Protein AF-A0A7L5YYE0-F1 (afdb_monomer_lite)

Foldseek 3Di:
DDPVVLVVLLVLLVVLLVLLVPQPPRDVVLSVLSVVLSVCSVVDPDPVSSNVSSVSSQVSSVVSVRHPDDPDDDPVVVVVVVPDPDDDDDPDDDDDDDDDDDDD

Radius of gyration: 23.21 Å; chains: 1; bounding box: 77×34×52 Å

Sequence (104 aa):
MTVRERARAIRRAQRVLRILATHPDANPCQLGAARDRLNDCYRLADPAAVWEAVAAIESTAAMVGGMPQSDEAVPPAVVRWISPRGSSSPVKPRRSRRVPKQET

Structure (mmCIF, N/CA/C/O backbone):
data_AF-A0A7L5YYE0-F1
#
_entry.id   AF-A0A7L5YYE0-F1
#
loop_
_atom_site.group_PDB
_atom_site.id
_atom_site.type_symbol
_atom_site.label_atom_id
_atom_site.label_alt_id
_atom_site.label_comp_id
_atom_site.label_asym_id
_atom_site.label_entity_id
_atom_site.label_seq_id
_atom_site.pdbx_PDB_ins_code
_atom_site.Cartn_x
_atom_site.Cartn_y
_atom_site.Cartn_z
_atom_site.occupancy
_atom_site.B_iso_or_equiv
_atom_site.auth_seq_id
_atom_site.auth_comp_id
_atom_site.auth_asym_id
_atom_site.auth_atom_id
_atom_site.pdbx_PDB_model_num
ATOM 1 N N . MET A 1 1 ? -5.732 6.135 15.684 1.00 74.38 1 MET A N 1
ATOM 2 C CA . MET A 1 1 ? -5.753 6.565 14.269 1.00 74.38 1 MET A CA 1
ATOM 3 C C . MET A 1 1 ? -7.167 6.930 13.881 1.00 74.38 1 MET A C 1
ATOM 5 O O . MET A 1 1 ? -8.073 6.135 14.103 1.00 74.38 1 MET A O 1
ATOM 9 N N . THR A 1 2 ? -7.373 8.105 13.302 1.00 86.31 2 THR A N 1
ATOM 10 C CA . THR A 1 2 ? -8.679 8.477 12.753 1.00 86.31 2 THR A CA 1
ATOM 11 C C . THR A 1 2 ? -8.935 7.762 11.423 1.00 86.31 2 THR A C 1
ATOM 13 O O . THR A 1 2 ? -8.009 7.414 10.688 1.00 86.31 2 THR A O 1
ATOM 16 N N . VAL A 1 3 ? -10.208 7.601 11.048 1.00 84.50 3 VAL A N 1
ATOM 17 C CA . VAL A 1 3 ? -10.592 7.064 9.726 1.00 84.50 3 VAL A CA 1
ATOM 18 C C . VAL A 1 3 ? -9.950 7.873 8.586 1.00 84.50 3 VAL A C 1
ATOM 20 O O . VAL A 1 3 ? -9.558 7.319 7.559 1.00 84.50 3 VAL A O 1
ATOM 23 N N . ARG A 1 4 ? -9.779 9.189 8.782 1.00 85.88 4 ARG A N 1
ATOM 24 C CA . ARG A 1 4 ? -9.148 10.091 7.808 1.00 85.88 4 ARG A CA 1
ATOM 25 C C . ARG A 1 4 ? -7.648 9.835 7.654 1.00 85.88 4 ARG A C 1
ATOM 27 O O . ARG A 1 4 ? -7.162 9.835 6.526 1.00 85.88 4 ARG A O 1
ATOM 34 N N . GLU A 1 5 ? -6.928 9.608 8.749 1.00 85.50 5 GLU A N 1
ATOM 35 C CA . GLU A 1 5 ? -5.498 9.259 8.724 1.00 85.50 5 GLU A CA 1
ATOM 36 C C . GLU A 1 5 ? -5.269 7.916 8.043 1.00 85.50 5 GLU A C 1
ATOM 38 O O . GLU A 1 5 ? -4.441 7.821 7.140 1.00 85.50 5 GLU A O 1
ATOM 43 N N . ARG A 1 6 ? -6.087 6.914 8.379 1.00 86.19 6 ARG A N 1
ATOM 44 C CA . ARG A 1 6 ? -6.040 5.603 7.730 1.00 86.19 6 ARG A CA 1
ATOM 45 C C . ARG A 1 6 ? -6.231 5.709 6.222 1.00 86.19 6 ARG A C 1
ATOM 47 O O . ARG A 1 6 ? -5.470 5.140 5.447 1.00 86.19 6 ARG A O 1
ATOM 54 N N . ALA A 1 7 ? -7.222 6.490 5.795 1.00 86.62 7 ALA A N 1
ATOM 55 C CA . ALA A 1 7 ? -7.472 6.731 4.380 1.00 86.62 7 ALA A CA 1
ATOM 56 C C . ALA A 1 7 ? -6.306 7.464 3.690 1.00 86.62 7 ALA A C 1
ATOM 58 O O . ALA A 1 7 ? -6.044 7.220 2.514 1.00 86.62 7 ALA A O 1
ATOM 59 N N . ARG A 1 8 ? -5.593 8.360 4.388 1.00 88.94 8 ARG A N 1
ATOM 60 C CA . ARG A 1 8 ? -4.376 9.002 3.858 1.00 88.94 8 ARG A CA 1
ATOM 61 C C . ARG A 1 8 ? -3.240 7.990 3.690 1.00 88.94 8 ARG A C 1
ATOM 63 O O . ARG A 1 8 ? -2.686 7.930 2.597 1.00 88.94 8 ARG A O 1
ATOM 70 N N . ALA A 1 9 ? -2.972 7.164 4.701 1.00 88.31 9 ALA A N 1
ATOM 71 C CA . ALA A 1 9 ? -1.943 6.122 4.653 1.00 88.31 9 ALA A CA 1
ATOM 72 C C . ALA A 1 9 ? -2.183 5.131 3.498 1.00 88.31 9 ALA A C 1
ATOM 74 O O . ALA A 1 9 ? -1.306 4.900 2.670 1.00 88.31 9 ALA A O 1
ATOM 75 N N . ILE A 1 10 ? -3.418 4.639 3.358 1.00 89.56 10 ILE A N 1
ATOM 76 C CA . ILE A 1 10 ? -3.803 3.724 2.273 1.00 89.56 10 ILE A CA 1
ATOM 77 C C . ILE A 1 10 ? -3.635 4.381 0.896 1.00 89.56 10 ILE A C 1
ATOM 79 O O . ILE A 1 10 ? -3.091 3.769 -0.022 1.00 89.56 10 ILE A O 1
ATOM 83 N N . ARG A 1 11 ? -4.069 5.638 0.727 1.00 90.38 11 ARG A N 1
ATOM 84 C CA . ARG A 1 11 ? -3.895 6.359 -0.549 1.00 90.38 11 ARG A CA 1
ATOM 85 C C . ARG A 1 11 ? -2.425 6.545 -0.911 1.00 90.38 11 ARG A C 1
ATOM 87 O O . ARG A 1 11 ? -2.084 6.467 -2.091 1.00 90.38 11 ARG A O 1
ATOM 94 N N . ARG A 1 12 ? -1.574 6.781 0.088 1.00 89.88 12 ARG A N 1
ATOM 95 C CA . ARG A 1 12 ? -0.127 6.893 -0.087 1.00 89.88 12 ARG A CA 1
ATOM 96 C C . ARG A 1 12 ? 0.464 5.567 -0.571 1.00 89.88 12 ARG A C 1
ATOM 98 O O . ARG A 1 12 ? 1.058 5.542 -1.647 1.00 89.88 12 ARG A O 1
ATOM 105 N N . ALA A 1 13 ? 0.156 4.456 0.098 1.00 90.31 13 ALA A N 1
ATOM 106 C CA . ALA A 1 13 ? 0.564 3.118 -0.340 1.00 90.31 13 ALA A CA 1
ATOM 107 C C . ALA A 1 13 ? 0.089 2.771 -1.766 1.00 90.31 13 ALA A C 1
ATOM 109 O O . ALA A 1 13 ? 0.863 2.279 -2.583 1.00 90.31 13 ALA A O 1
ATOM 110 N N . GLN A 1 14 ? -1.159 3.097 -2.119 1.00 90.75 14 GLN A N 1
ATOM 111 C CA . GLN A 1 14 ? -1.687 2.884 -3.475 1.00 90.75 14 GLN A CA 1
ATOM 112 C C . GLN A 1 14 ? -0.961 3.692 -4.559 1.00 90.75 14 GLN A C 1
ATOM 114 O O . GLN A 1 14 ? -0.937 3.286 -5.723 1.00 90.75 14 GLN A O 1
ATOM 119 N N . ARG A 1 15 ? -0.439 4.876 -4.221 1.00 88.50 15 ARG A N 1
ATOM 120 C CA . ARG A 1 15 ? 0.332 5.707 -5.154 1.00 88.50 15 ARG A CA 1
ATOM 121 C C . ARG A 1 15 ? 1.692 5.070 -5.413 1.00 88.50 15 ARG A C 1
ATOM 123 O O . ARG A 1 15 ? 2.049 4.883 -6.570 1.00 88.50 15 ARG A O 1
ATOM 130 N N . V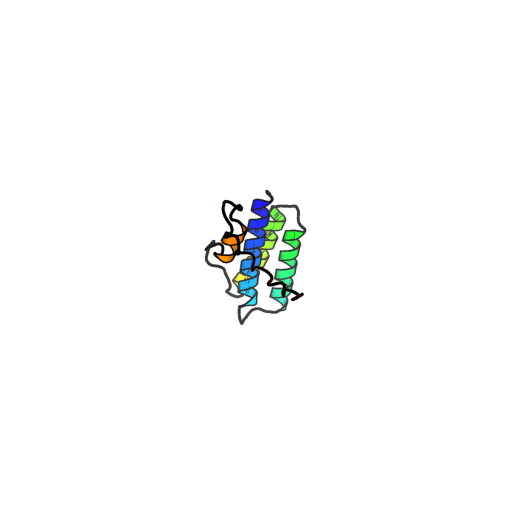AL A 1 16 ? 2.384 4.680 -4.347 1.00 88.44 16 VAL A N 1
ATOM 131 C CA . VAL A 1 16 ? 3.682 3.997 -4.415 1.00 88.44 16 VAL A CA 1
ATOM 132 C C . VAL A 1 16 ? 3.569 2.706 -5.226 1.00 88.44 16 VAL A C 1
ATOM 134 O O . VAL A 1 16 ? 4.341 2.481 -6.151 1.00 88.44 16 VAL A O 1
ATOM 137 N N . LEU A 1 17 ? 2.533 1.905 -4.967 1.00 88.25 17 LEU A N 1
ATOM 138 C CA . LEU A 1 17 ? 2.296 0.655 -5.685 1.00 88.25 17 LEU A CA 1
ATOM 139 C C . LEU A 1 17 ? 2.037 0.878 -7.181 1.00 88.25 17 LEU A C 1
ATOM 141 O O . LEU A 1 17 ? 2.496 0.090 -7.998 1.00 88.25 17 LEU A O 1
ATOM 145 N N . ARG A 1 18 ? 1.352 1.963 -7.567 1.00 87.38 18 ARG A N 1
ATOM 146 C CA . ARG A 1 18 ? 1.185 2.325 -8.987 1.00 87.38 18 ARG A CA 1
ATOM 147 C C . ARG A 1 18 ? 2.503 2.693 -9.662 1.00 87.38 18 ARG A C 1
ATOM 149 O O . ARG A 1 18 ? 2.700 2.315 -10.812 1.00 87.38 18 ARG A O 1
ATOM 156 N N . ILE A 1 19 ? 3.383 3.409 -8.966 1.00 85.31 19 ILE A N 1
ATOM 157 C CA . ILE A 1 19 ? 4.708 3.763 -9.494 1.00 85.31 19 ILE A CA 1
ATOM 158 C C . ILE A 1 19 ? 5.532 2.491 -9.675 1.00 85.31 19 ILE A C 1
ATOM 160 O O . ILE A 1 19 ? 6.041 2.255 -10.765 1.00 85.31 19 ILE A O 1
ATOM 164 N N . LEU A 1 20 ? 5.551 1.625 -8.658 1.00 84.44 20 LEU A N 1
ATOM 165 C CA . LEU A 1 20 ? 6.196 0.317 -8.732 1.00 84.44 20 LEU A CA 1
ATOM 166 C C . LEU A 1 20 ? 5.632 -0.524 -9.889 1.00 84.44 20 LEU A C 1
ATOM 168 O O . LEU A 1 20 ? 6.393 -1.097 -10.649 1.00 84.44 20 LEU A O 1
ATOM 172 N N . ALA A 1 21 ? 4.311 -0.542 -10.088 1.00 85.06 21 ALA A N 1
ATOM 173 C CA . ALA A 1 21 ? 3.665 -1.265 -11.189 1.00 85.06 21 ALA A CA 1
ATOM 174 C C . ALA A 1 21 ? 4.028 -0.758 -12.591 1.00 85.06 21 ALA A C 1
ATOM 176 O O . ALA A 1 21 ? 3.878 -1.499 -13.557 1.00 85.06 21 ALA A O 1
ATOM 177 N N . THR A 1 22 ? 4.453 0.500 -12.702 1.00 85.69 22 THR A N 1
ATOM 178 C CA . THR A 1 22 ? 4.797 1.133 -13.983 1.00 85.69 22 THR A CA 1
ATOM 179 C C . THR A 1 22 ? 6.304 1.077 -14.252 1.00 85.69 22 THR A C 1
ATOM 181 O O . THR A 1 22 ? 6.736 1.363 -15.366 1.00 85.69 22 THR A O 1
ATOM 184 N N . HIS A 1 23 ? 7.115 0.722 -13.252 1.00 82.69 23 HIS A N 1
ATOM 185 C CA . HIS A 1 23 ? 8.565 0.720 -13.387 1.00 82.69 23 HIS A CA 1
ATOM 186 C C . HIS A 1 23 ? 9.036 -0.499 -14.202 1.00 82.69 23 HIS A C 1
ATOM 188 O O . HIS A 1 23 ? 8.634 -1.619 -13.881 1.00 82.69 23 HIS A O 1
ATOM 194 N N . PRO A 1 24 ? 9.895 -0.321 -15.225 1.00 77.94 24 PRO A N 1
ATOM 195 C CA . PRO A 1 24 ? 10.353 -1.421 -16.081 1.00 77.94 24 PRO A CA 1
ATOM 196 C C . PRO A 1 24 ? 11.144 -2.488 -15.311 1.00 77.94 24 PRO A C 1
ATOM 198 O O . PRO A 1 24 ? 11.052 -3.668 -15.632 1.00 77.94 24 PRO A O 1
ATOM 201 N N . ASP A 1 25 ? 11.856 -2.080 -14.259 1.00 79.75 25 ASP A N 1
ATOM 202 C CA . ASP A 1 25 ? 12.668 -2.978 -13.425 1.00 79.75 25 ASP A CA 1
ATOM 203 C C . ASP A 1 25 ? 11.898 -3.607 -12.250 1.00 79.75 25 ASP A C 1
ATOM 205 O O . ASP A 1 25 ? 12.485 -4.283 -11.402 1.00 79.75 25 ASP A O 1
ATOM 209 N N . ALA A 1 26 ? 10.585 -3.376 -12.148 1.00 78.81 26 ALA A N 1
ATOM 210 C CA . ALA A 1 26 ? 9.802 -3.936 -11.056 1.00 78.81 26 ALA A CA 1
ATOM 211 C C . ALA A 1 26 ? 9.594 -5.442 -11.231 1.00 78.81 26 ALA A C 1
ATOM 213 O O . ALA A 1 26 ? 9.040 -5.917 -12.223 1.00 78.81 26 ALA A O 1
ATOM 214 N N . ASN A 1 27 ? 9.977 -6.207 -10.210 1.00 83.94 27 ASN A N 1
ATOM 215 C CA . ASN A 1 27 ? 9.779 -7.648 -10.215 1.00 83.94 27 ASN A CA 1
ATOM 216 C C . ASN A 1 27 ? 8.318 -7.992 -9.836 1.00 83.94 27 ASN A C 1
ATOM 218 O O . ASN A 1 27 ? 7.810 -7.472 -8.834 1.00 83.94 27 ASN A O 1
ATOM 222 N N . PRO A 1 28 ? 7.633 -8.907 -10.553 1.00 84.06 28 PRO A N 1
ATOM 223 C CA . PRO A 1 28 ? 6.296 -9.379 -10.180 1.00 84.06 28 PRO A CA 1
ATOM 224 C C . PRO A 1 28 ? 6.191 -9.882 -8.730 1.00 84.06 28 PRO A C 1
ATOM 226 O O . PRO A 1 28 ? 5.159 -9.665 -8.092 1.00 84.06 28 PRO A O 1
ATOM 229 N N . CYS A 1 29 ? 7.249 -10.477 -8.166 1.00 86.06 29 CYS A N 1
ATOM 230 C CA . CYS A 1 29 ? 7.273 -10.902 -6.761 1.00 86.06 29 CYS A CA 1
ATOM 231 C C . CYS A 1 29 ? 7.198 -9.715 -5.785 1.00 86.06 29 CYS A C 1
ATOM 233 O O . CYS A 1 29 ? 6.476 -9.773 -4.790 1.00 86.06 29 CYS A O 1
ATOM 235 N N . GLN A 1 30 ? 7.899 -8.617 -6.084 1.00 85.38 30 GLN A N 1
ATOM 236 C CA . GLN A 1 30 ? 7.856 -7.388 -5.281 1.00 85.38 30 GLN A CA 1
ATOM 237 C C . GLN A 1 30 ? 6.475 -6.731 -5.358 1.00 85.38 30 GLN A C 1
ATOM 239 O O . GLN A 1 30 ? 5.956 -6.234 -4.360 1.00 85.38 30 GLN A O 1
ATOM 244 N N . LEU A 1 31 ? 5.847 -6.785 -6.533 1.00 87.81 31 LEU A N 1
ATOM 245 C CA . LEU A 1 31 ? 4.482 -6.315 -6.756 1.00 87.81 31 LEU A CA 1
ATOM 246 C C . LEU A 1 31 ? 3.446 -7.120 -5.970 1.00 87.81 31 LEU A C 1
ATOM 248 O O . LEU A 1 31 ? 2.531 -6.530 -5.395 1.00 87.81 31 LEU A O 1
ATOM 252 N N . GLY A 1 32 ? 3.593 -8.446 -5.932 1.00 88.81 32 GLY A N 1
ATOM 253 C CA . GLY A 1 32 ? 2.775 -9.331 -5.102 1.00 88.81 32 GLY A CA 1
ATOM 254 C C . GLY A 1 32 ? 2.896 -8.973 -3.623 1.00 88.81 32 GLY A C 1
ATOM 255 O O . GLY A 1 32 ? 1.901 -8.620 -2.995 1.00 88.81 32 GLY A O 1
ATOM 256 N N . ALA A 1 33 ? 4.127 -8.921 -3.108 1.00 88.88 33 ALA A N 1
ATOM 257 C CA . ALA A 1 33 ? 4.389 -8.565 -1.716 1.00 88.88 33 ALA A CA 1
ATOM 258 C C . ALA A 1 33 ? 3.843 -7.171 -1.347 1.00 88.88 33 ALA A C 1
ATOM 260 O O . ALA A 1 33 ? 3.230 -6.998 -0.295 1.00 88.88 33 ALA A O 1
ATOM 261 N N . ALA A 1 34 ? 3.999 -6.173 -2.223 1.00 89.50 34 ALA A N 1
ATOM 262 C CA . ALA A 1 34 ? 3.461 -4.831 -2.001 1.00 89.50 34 ALA A CA 1
ATOM 263 C C . ALA A 1 34 ? 1.920 -4.804 -1.966 1.00 89.50 34 ALA A C 1
ATOM 265 O O . ALA A 1 34 ? 1.331 -4.044 -1.194 1.00 89.50 34 ALA A O 1
ATOM 266 N N . ARG A 1 35 ? 1.250 -5.634 -2.780 1.00 91.31 35 ARG A N 1
ATOM 267 C CA . ARG A 1 35 ? -0.217 -5.785 -2.758 1.00 91.31 35 ARG A CA 1
ATOM 268 C C . ARG A 1 35 ? -0.698 -6.441 -1.470 1.00 91.31 35 ARG A C 1
ATOM 270 O O . ARG A 1 35 ? -1.685 -5.972 -0.905 1.00 91.31 35 ARG A O 1
ATOM 277 N N . ASP A 1 36 ? 0.010 -7.456 -0.989 1.00 91.94 36 ASP A N 1
ATOM 278 C CA . ASP A 1 36 ? -0.316 -8.118 0.274 1.00 91.94 36 ASP A CA 1
ATOM 279 C C . ASP A 1 36 ? -0.197 -7.138 1.447 1.00 91.94 36 ASP A C 1
ATOM 281 O O . ASP A 1 36 ? -1.136 -6.988 2.228 1.00 91.94 36 ASP A O 1
ATOM 285 N N . ARG A 1 37 ? 0.881 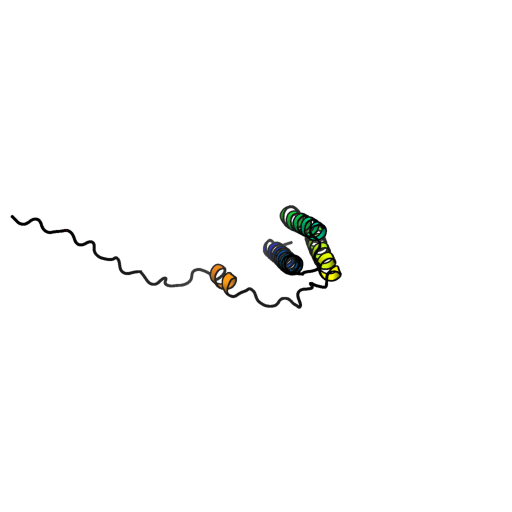-6.344 1.491 1.00 90.81 37 ARG A N 1
ATOM 286 C CA . ARG A 1 37 ? 1.051 -5.287 2.505 1.00 90.81 37 ARG A CA 1
ATOM 287 C C . ARG A 1 37 ? -0.014 -4.196 2.424 1.00 90.81 37 ARG A C 1
ATOM 289 O O . ARG A 1 37 ? -0.458 -3.690 3.453 1.00 90.81 37 ARG A O 1
ATOM 296 N N . LEU A 1 38 ? -0.473 -3.844 1.221 1.00 90.62 38 LEU A N 1
ATOM 297 C CA . LEU A 1 38 ? -1.593 -2.915 1.066 1.00 90.62 38 LEU A CA 1
ATOM 298 C C . LEU A 1 38 ? -2.890 -3.511 1.637 1.00 90.62 38 LEU A C 1
ATOM 300 O O . LEU A 1 38 ? -3.679 -2.787 2.245 1.00 90.62 38 LEU A O 1
ATOM 304 N N . ASN A 1 39 ? -3.114 -4.814 1.459 1.00 91.50 39 ASN A N 1
ATOM 305 C CA . ASN A 1 39 ? -4.252 -5.513 2.049 1.00 91.50 39 ASN A CA 1
ATOM 306 C C . ASN A 1 39 ? -4.171 -5.516 3.585 1.00 91.50 39 ASN A C 1
ATOM 308 O O . ASN A 1 39 ? -5.175 -5.268 4.257 1.00 91.50 39 ASN A O 1
ATOM 312 N N . ASP A 1 40 ? -2.974 -5.678 4.150 1.00 89.25 40 ASP A N 1
ATOM 313 C CA . ASP A 1 40 ? -2.758 -5.566 5.594 1.00 89.25 40 ASP A CA 1
ATOM 314 C C . ASP A 1 40 ? -3.177 -4.186 6.124 1.00 89.25 40 ASP A C 1
ATOM 316 O O . ASP A 1 40 ? -3.879 -4.112 7.133 1.00 89.25 40 ASP A O 1
ATOM 320 N N . CYS A 1 41 ? -2.904 -3.086 5.407 1.00 87.81 41 CYS A N 1
ATOM 321 C CA . CYS A 1 41 ? -3.395 -1.751 5.791 1.00 87.81 41 CYS A CA 1
ATOM 322 C C . CYS A 1 41 ? -4.936 -1.681 5.927 1.00 87.81 41 CYS A C 1
ATOM 324 O O . CYS A 1 41 ? -5.461 -0.914 6.747 1.00 87.81 41 CYS A O 1
ATOM 326 N N . TYR A 1 42 ? -5.681 -2.475 5.145 1.00 87.19 42 TYR A N 1
ATOM 327 C CA . TYR A 1 42 ? -7.146 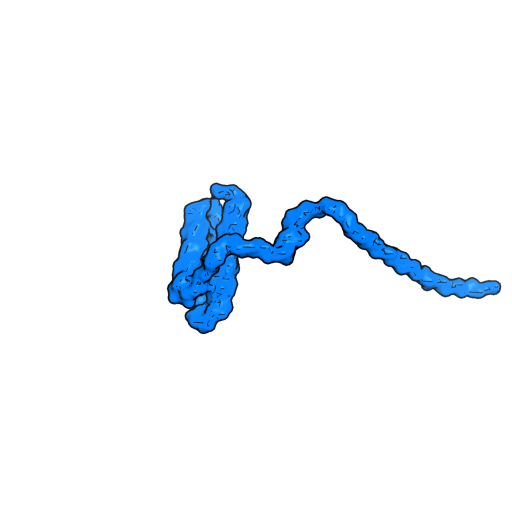-2.578 5.223 1.00 87.19 42 TYR A CA 1
ATOM 328 C C . TYR A 1 42 ? -7.647 -3.507 6.333 1.00 87.19 42 TYR A C 1
ATOM 330 O O . TYR A 1 42 ? -8.780 -3.341 6.796 1.00 87.19 42 TYR A O 1
ATOM 338 N N . ARG A 1 43 ? -6.823 -4.436 6.818 1.00 88.81 43 ARG A N 1
ATOM 339 C CA . ARG A 1 43 ? -7.200 -5.382 7.880 1.00 88.81 43 ARG A CA 1
ATOM 340 C C . ARG A 1 43 ? -6.771 -4.916 9.268 1.00 88.81 43 ARG A C 1
ATOM 342 O O . ARG A 1 43 ? -7.505 -5.119 10.229 1.00 88.81 43 ARG A O 1
ATOM 349 N N . LEU A 1 44 ? -5.620 -4.259 9.366 1.00 86.12 44 LEU A N 1
ATOM 350 C CA . LEU A 1 44 ? -5.037 -3.815 10.627 1.00 86.12 44 LEU A CA 1
ATOM 351 C C . LEU A 1 44 ? -5.828 -2.650 11.235 1.00 86.12 44 LEU A C 1
ATOM 353 O O . LEU A 1 44 ? -6.146 -1.664 10.564 1.00 86.12 44 LEU A O 1
ATOM 357 N N . ALA A 1 45 ? -6.134 -2.770 12.527 1.00 79.81 45 ALA A N 1
ATOM 358 C CA . ALA A 1 45 ? -6.745 -1.706 13.322 1.00 79.81 45 ALA A CA 1
ATOM 359 C C . ALA A 1 45 ? -5.697 -0.796 13.988 1.00 79.81 45 ALA A C 1
ATOM 361 O O . ALA A 1 45 ? -6.008 0.345 14.335 1.00 79.81 45 ALA A O 1
ATOM 362 N N . ASP A 1 46 ? -4.466 -1.290 14.143 1.00 88.75 46 ASP A N 1
ATOM 363 C CA . ASP A 1 46 ? -3.384 -0.574 14.808 1.00 88.75 46 ASP A CA 1
ATOM 364 C C . ASP A 1 46 ? -2.738 0.487 13.887 1.00 88.75 46 ASP A C 1
ATOM 366 O O . ASP A 1 46 ? -2.245 0.137 12.810 1.00 88.75 46 ASP A O 1
ATOM 370 N N . PRO A 1 47 ? -2.719 1.780 14.280 1.00 87.81 47 PRO A N 1
ATOM 371 C CA . PRO A 1 47 ? -2.012 2.838 13.561 1.00 87.81 47 PRO A CA 1
ATOM 372 C C . PRO A 1 47 ? -0.566 2.510 13.211 1.00 87.81 47 PRO A C 1
ATOM 374 O O . PRO A 1 47 ? -0.147 2.795 12.090 1.00 87.81 47 PRO A O 1
ATOM 377 N N . ALA A 1 48 ? 0.196 1.986 14.175 1.00 88.38 48 ALA A N 1
ATOM 378 C CA . ALA A 1 48 ? 1.629 1.789 14.004 1.00 88.38 48 ALA A CA 1
ATOM 379 C C . ALA A 1 48 ? 1.871 0.712 12.946 1.00 88.38 48 ALA A C 1
ATOM 381 O O . ALA A 1 48 ? 2.552 0.967 11.956 1.00 88.38 48 ALA A O 1
ATOM 382 N N . ALA A 1 49 ? 1.186 -0.426 13.071 1.00 88.75 49 ALA A N 1
ATOM 383 C CA . ALA A 1 49 ? 1.241 -1.496 12.082 1.00 88.75 49 ALA A CA 1
ATOM 384 C C . ALA A 1 49 ? 0.817 -1.048 10.666 1.00 88.75 49 ALA A C 1
ATOM 386 O O . ALA A 1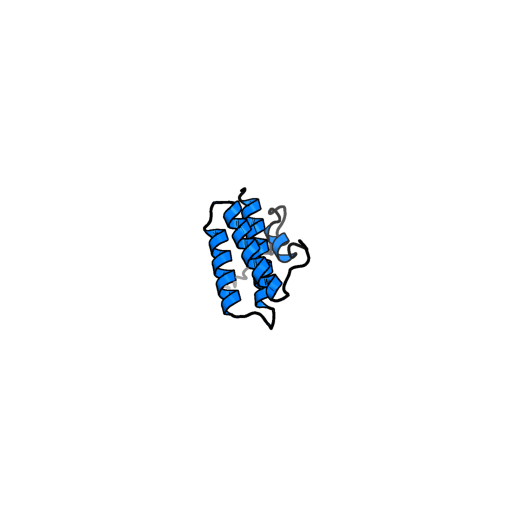 49 ? 1.389 -1.501 9.675 1.00 88.75 49 ALA A O 1
ATOM 387 N N . VAL A 1 50 ? -0.158 -0.137 10.542 1.00 89.31 50 VAL A N 1
ATOM 388 C CA . VAL A 1 50 ? -0.547 0.421 9.235 1.00 89.31 50 VAL A CA 1
ATOM 389 C C . VAL A 1 50 ? 0.589 1.243 8.630 1.00 89.31 50 VAL A C 1
ATOM 391 O O . VAL A 1 50 ? 0.895 1.053 7.456 1.00 89.31 50 VAL A O 1
ATOM 394 N N . TRP A 1 51 ? 1.223 2.130 9.400 1.00 88.31 51 TRP A N 1
ATOM 395 C CA . TRP A 1 51 ? 2.340 2.939 8.904 1.00 88.31 51 TRP A CA 1
ATOM 396 C C . TRP A 1 51 ? 3.580 2.105 8.578 1.00 88.31 51 TRP A C 1
ATOM 398 O O . TRP A 1 51 ? 4.205 2.359 7.553 1.00 88.31 51 TRP A O 1
ATOM 408 N N . GLU A 1 52 ? 3.873 1.067 9.361 1.00 92.25 52 GLU A N 1
ATOM 409 C CA . GLU A 1 52 ? 4.926 0.087 9.060 1.00 92.25 52 GLU A CA 1
ATOM 410 C C . GLU A 1 52 ? 4.677 -0.626 7.723 1.00 92.25 52 GLU A C 1
ATOM 412 O O . GLU A 1 52 ? 5.577 -0.768 6.894 1.00 92.25 52 GLU A O 1
ATOM 417 N N . ALA A 1 53 ? 3.431 -1.027 7.455 1.00 90.31 53 ALA A N 1
ATOM 418 C CA . ALA A 1 53 ? 3.071 -1.642 6.181 1.00 90.31 53 ALA A CA 1
ATOM 419 C C . ALA A 1 53 ? 3.237 -0.667 4.999 1.00 90.31 53 ALA A C 1
ATOM 421 O O . ALA A 1 53 ? 3.749 -1.060 3.949 1.00 90.31 53 ALA A O 1
ATOM 422 N N . VAL A 1 54 ? 2.870 0.610 5.171 1.00 90.62 54 VAL A N 1
ATOM 423 C CA . VAL A 1 54 ? 3.118 1.656 4.161 1.00 90.62 54 VAL A CA 1
ATOM 424 C C . VAL A 1 54 ? 4.620 1.862 3.940 1.00 90.62 54 VAL A C 1
ATOM 426 O O . VAL A 1 54 ? 5.063 1.898 2.792 1.00 90.62 54 VAL A O 1
ATOM 429 N N . ALA A 1 55 ? 5.409 1.934 5.014 1.00 90.25 55 ALA A N 1
ATOM 430 C CA . ALA A 1 55 ? 6.859 2.097 4.950 1.00 90.25 55 ALA A CA 1
ATOM 431 C C . ALA A 1 55 ? 7.545 0.922 4.231 1.00 90.25 55 ALA A C 1
ATOM 433 O O . ALA A 1 55 ? 8.466 1.132 3.444 1.00 90.25 55 ALA A O 1
ATOM 434 N N . ALA A 1 56 ? 7.060 -0.308 4.418 1.00 90.12 56 ALA A N 1
ATOM 435 C CA . ALA A 1 56 ? 7.565 -1.479 3.701 1.00 90.12 56 ALA A CA 1
ATOM 436 C C . ALA A 1 56 ? 7.316 -1.396 2.180 1.00 90.12 56 ALA A C 1
ATOM 438 O O . ALA A 1 56 ? 8.194 -1.734 1.380 1.00 90.12 56 ALA A O 1
ATOM 439 N N . ILE A 1 57 ? 6.140 -0.909 1.766 1.00 89.56 57 ILE A N 1
ATOM 440 C CA . ILE A 1 57 ? 5.815 -0.681 0.347 1.00 89.56 57 ILE A CA 1
ATOM 441 C C . ILE A 1 57 ? 6.722 0.415 -0.231 1.00 89.56 57 ILE A C 1
ATOM 443 O O . ILE A 1 57 ? 7.248 0.271 -1.334 1.00 89.56 57 ILE A O 1
ATOM 447 N N . GLU A 1 58 ? 6.947 1.483 0.532 1.00 89.12 58 GLU A N 1
ATOM 448 C CA . GLU A 1 58 ? 7.858 2.575 0.182 1.00 89.12 58 GLU A CA 1
ATOM 449 C C . GLU A 1 58 ? 9.306 2.113 0.038 1.00 89.12 58 GLU A C 1
ATOM 451 O O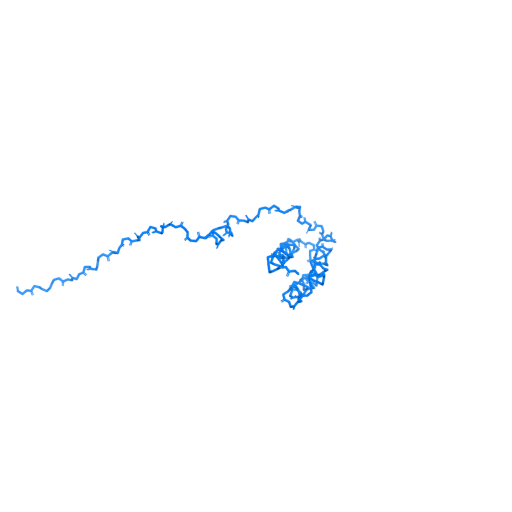 . GLU A 1 58 ? 9.948 2.439 -0.956 1.00 89.12 58 GLU A O 1
ATOM 456 N N . SER A 1 59 ? 9.804 1.294 0.962 1.00 88.62 59 SER A N 1
ATOM 457 C CA . SER A 1 59 ? 11.143 0.705 0.878 1.00 88.62 59 SER A CA 1
ATOM 458 C C . SER A 1 59 ? 11.295 -0.174 -0.366 1.00 88.62 59 SER A C 1
ATOM 460 O O . SER A 1 59 ? 12.289 -0.071 -1.085 1.00 88.62 59 SER A O 1
ATOM 462 N N . THR A 1 60 ? 10.267 -0.966 -0.687 1.00 85.19 60 THR A N 1
ATOM 463 C CA . THR A 1 60 ? 10.249 -1.796 -1.902 1.00 85.19 60 THR A CA 1
ATOM 464 C C . THR A 1 60 ? 10.331 -0.941 -3.164 1.00 85.19 60 THR A C 1
ATOM 466 O O . THR A 1 60 ? 11.086 -1.256 -4.079 1.00 85.19 60 THR A O 1
ATOM 469 N N . ALA A 1 61 ? 9.600 0.171 -3.204 1.00 84.12 61 ALA A N 1
ATOM 470 C CA . ALA A 1 61 ? 9.651 1.092 -4.330 1.00 84.12 61 ALA A CA 1
ATOM 471 C C . ALA A 1 61 ? 10.967 1.877 -4.404 1.00 84.12 61 ALA A C 1
ATOM 473 O O . ALA A 1 61 ? 11.477 2.100 -5.500 1.00 84.12 61 ALA A O 1
ATOM 474 N N . ALA A 1 62 ? 11.559 2.233 -3.262 1.00 83.62 62 ALA A N 1
ATOM 475 C CA . ALA A 1 62 ? 12.864 2.883 -3.197 1.00 83.62 62 ALA A CA 1
ATOM 476 C C . ALA A 1 62 ? 13.987 1.988 -3.745 1.00 83.62 62 ALA A C 1
ATOM 478 O O . ALA A 1 62 ? 14.846 2.487 -4.465 1.00 83.62 62 ALA A 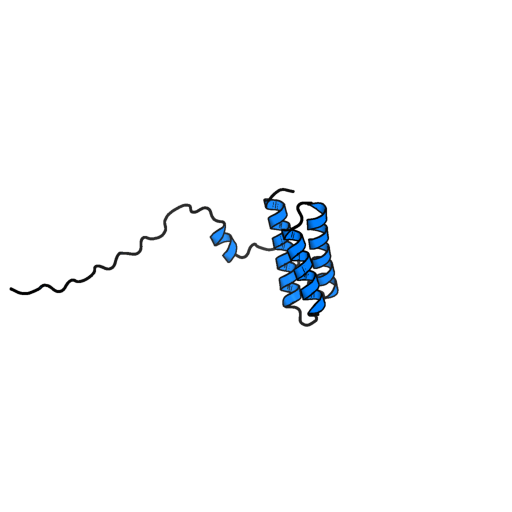O 1
ATOM 479 N N . MET A 1 63 ? 13.946 0.673 -3.487 1.00 80.62 63 MET A N 1
ATOM 480 C CA . MET A 1 63 ? 14.904 -0.286 -4.066 1.00 80.62 63 MET A CA 1
ATOM 481 C C . MET A 1 63 ? 14.863 -0.327 -5.599 1.00 80.62 63 MET A C 1
ATOM 483 O O . MET A 1 63 ? 15.871 -0.626 -6.229 1.00 80.62 63 MET A O 1
ATOM 487 N N . VAL A 1 64 ? 13.709 -0.019 -6.192 1.00 76.50 64 VAL A N 1
ATOM 488 C CA . VAL A 1 64 ? 13.497 -0.006 -7.646 1.00 76.50 64 VAL A CA 1
ATOM 489 C C . VAL A 1 64 ? 13.684 1.407 -8.232 1.00 76.50 64 VAL A C 1
ATOM 491 O O . VAL A 1 64 ? 13.629 1.586 -9.438 1.00 76.50 64 VAL A O 1
ATOM 494 N N . GLY A 1 65 ? 13.929 2.428 -7.400 1.00 67.88 65 GLY A N 1
ATOM 495 C CA . GLY A 1 65 ? 14.054 3.830 -7.830 1.00 67.88 65 GLY A CA 1
ATOM 496 C C . GLY A 1 65 ? 12.717 4.559 -8.037 1.00 67.88 65 GLY A C 1
ATOM 497 O O . GLY A 1 65 ? 12.694 5.724 -8.428 1.00 67.88 65 GLY A O 1
ATOM 498 N N . GLY A 1 66 ? 11.590 3.916 -7.727 1.00 62.22 66 GLY A N 1
ATOM 499 C CA . GLY A 1 66 ? 10.237 4.444 -7.903 1.00 62.22 66 GLY A CA 1
ATOM 500 C C . GLY A 1 66 ? 9.694 5.177 -6.675 1.00 62.22 66 GLY A C 1
ATOM 501 O O . GLY A 1 66 ? 8.651 4.793 -6.152 1.00 62.22 66 GLY A O 1
ATOM 502 N N . MET A 1 67 ? 10.364 6.217 -6.173 1.00 59.44 67 MET A N 1
ATOM 503 C CA . MET A 1 67 ? 9.823 7.010 -5.056 1.00 59.44 67 MET A CA 1
ATOM 504 C C . MET A 1 67 ? 8.921 8.153 -5.557 1.00 59.44 67 MET A C 1
ATOM 506 O O . MET A 1 67 ? 9.365 8.951 -6.384 1.00 59.44 67 MET A O 1
ATOM 510 N N . PRO A 1 68 ? 7.671 8.301 -5.065 1.00 56.50 68 PRO A N 1
ATOM 511 C CA . PRO A 1 68 ? 6.891 9.506 -5.328 1.00 56.50 68 PRO A CA 1
ATOM 512 C C . PRO A 1 68 ? 7.558 10.716 -4.665 1.00 56.50 68 PRO A C 1
ATOM 514 O O . PRO A 1 68 ? 7.579 10.824 -3.439 1.00 56.50 68 PRO A O 1
ATOM 517 N N . GLN A 1 69 ? 8.067 11.652 -5.468 1.00 51.84 69 GLN A N 1
ATOM 518 C CA . GLN A 1 69 ? 8.450 12.975 -4.981 1.00 51.84 69 GLN A CA 1
ATOM 519 C C . GLN A 1 69 ? 7.184 13.718 -4.518 1.00 51.84 69 GLN A C 1
ATOM 521 O O . GLN A 1 69 ? 6.386 14.177 -5.329 1.00 51.84 69 GLN A O 1
ATOM 526 N N . SER A 1 70 ? 7.018 13.806 -3.196 1.00 46.72 70 SER A N 1
ATOM 527 C CA . SER A 1 70 ? 6.075 14.661 -2.461 1.00 46.72 70 SER A CA 1
ATOM 528 C C . SER A 1 70 ? 4.564 14.436 -2.655 1.00 46.72 70 SER A C 1
ATOM 530 O O . SER A 1 70 ? 4.074 13.779 -3.574 1.00 46.72 70 SER A O 1
ATOM 532 N N . ASP A 1 71 ? 3.805 14.981 -1.696 1.00 49.38 71 ASP A N 1
ATOM 533 C CA . ASP A 1 71 ? 2.342 14.935 -1.510 1.00 49.38 71 ASP A CA 1
ATOM 534 C C . ASP A 1 71 ? 1.549 15.650 -2.638 1.00 49.38 71 ASP A C 1
ATOM 536 O O . ASP A 1 71 ? 0.458 16.173 -2.428 1.00 49.38 71 ASP A O 1
ATOM 540 N N . GLU A 1 72 ? 2.081 15.680 -3.863 1.00 47.81 72 GLU A N 1
ATOM 541 C CA . GLU A 1 72 ? 1.547 16.468 -4.969 1.00 47.81 72 GLU A CA 1
ATOM 542 C C . GLU A 1 72 ? 0.167 15.935 -5.396 1.00 47.81 72 GLU A C 1
ATOM 544 O O . GLU A 1 72 ? -0.032 14.741 -5.666 1.00 47.81 72 GLU A O 1
ATOM 549 N N . ALA A 1 73 ? -0.784 16.867 -5.365 1.00 49.47 73 ALA A N 1
ATOM 550 C CA . ALA A 1 73 ? -2.112 16.911 -5.958 1.00 49.47 73 ALA A CA 1
ATOM 551 C C . ALA A 1 73 ? -2.956 15.624 -5.941 1.00 49.47 73 ALA A C 1
ATOM 553 O O . ALA A 1 73 ? -2.771 14.665 -6.695 1.00 49.47 73 ALA A O 1
ATOM 554 N N . VAL A 1 74 ? -4.033 15.679 -5.153 1.00 54.00 74 VAL A N 1
ATOM 555 C CA . VAL A 1 74 ? -5.266 14.947 -5.458 1.00 54.00 74 VAL A CA 1
ATOM 556 C C . VAL A 1 74 ? -5.592 15.203 -6.937 1.00 54.00 74 VAL A C 1
ATOM 558 O O . VAL A 1 74 ? -5.784 16.363 -7.305 1.00 54.00 74 VAL A O 1
ATOM 561 N N . PRO A 1 75 ? -5.651 14.175 -7.803 1.00 51.09 75 PRO A N 1
ATOM 562 C CA . PRO A 1 75 ? -5.985 14.396 -9.201 1.00 51.09 75 PRO A CA 1
ATOM 563 C C . PRO A 1 75 ? -7.360 15.078 -9.281 1.00 51.09 75 PRO A C 1
ATOM 565 O O . PRO A 1 75 ? -8.257 14.716 -8.509 1.00 51.09 75 PRO A O 1
ATOM 568 N N . PRO A 1 76 ? -7.576 16.027 -10.209 1.00 51.19 76 PRO A N 1
ATOM 569 C CA . PRO A 1 76 ? -8.832 16.783 -10.310 1.00 51.19 76 PRO A CA 1
ATOM 570 C C . PRO A 1 76 ? -10.056 15.866 -10.457 1.00 51.19 76 PRO A C 1
ATOM 572 O O . PRO A 1 76 ? -11.155 16.191 -10.006 1.00 51.19 76 PRO A O 1
ATOM 575 N N . ALA A 1 77 ? -9.847 14.662 -11.001 1.00 53.12 77 ALA A N 1
ATOM 576 C CA . ALA A 1 77 ? -10.848 13.609 -11.073 1.00 53.12 77 ALA A CA 1
ATOM 577 C C . ALA A 1 77 ? -11.415 13.205 -9.702 1.00 53.12 77 ALA A C 1
ATOM 579 O O . ALA A 1 77 ? -12.599 12.921 -9.625 1.00 53.12 77 ALA A O 1
ATOM 580 N N . VAL A 1 78 ? -10.619 13.205 -8.627 1.00 52.22 78 VAL A N 1
ATOM 581 C CA . VAL A 1 78 ? -11.050 12.825 -7.268 1.00 52.22 78 VAL A CA 1
ATOM 582 C C . VAL A 1 78 ? -11.673 14.011 -6.522 1.00 52.22 78 VAL A C 1
ATOM 584 O O . VAL A 1 78 ? -12.608 13.813 -5.748 1.00 52.22 78 VAL A O 1
ATOM 587 N N . VAL A 1 79 ? -11.255 15.250 -6.814 1.00 53.28 79 VAL A N 1
ATOM 588 C CA . VAL A 1 79 ? -11.892 16.471 -6.276 1.00 53.28 79 VAL A CA 1
ATOM 589 C C . VAL A 1 79 ? -13.378 16.523 -6.652 1.00 53.28 79 VAL A C 1
ATOM 591 O O . VAL A 1 79 ? -14.219 16.786 -5.797 1.00 53.28 79 VAL A O 1
ATOM 594 N N . ARG A 1 80 ? -13.722 16.138 -7.889 1.00 49.91 80 ARG A N 1
ATOM 595 C CA . ARG A 1 80 ? -15.108 16.088 -8.391 1.00 49.91 80 ARG A CA 1
ATOM 596 C C . ARG A 1 80 ? -16.038 15.139 -7.613 1.00 49.91 80 ARG A C 1
ATOM 598 O O . ARG A 1 80 ? -17.250 15.321 -7.666 1.00 49.91 80 ARG A O 1
ATOM 605 N N . TRP A 1 81 ? -15.499 14.149 -6.897 1.00 48.44 81 TRP A N 1
ATOM 606 C CA . TRP A 1 81 ? -16.287 13.218 -6.071 1.00 48.44 81 TRP A CA 1
ATOM 607 C C . TRP A 1 81 ? -16.346 13.614 -4.593 1.00 48.44 81 TRP A C 1
ATOM 609 O O . TRP A 1 81 ? -17.221 13.136 -3.876 1.00 48.44 81 TRP A O 1
ATOM 619 N N . ILE A 1 82 ? -15.418 14.461 -4.136 1.00 53.19 82 ILE A N 1
ATOM 620 C CA . ILE A 1 82 ? -15.309 14.897 -2.736 1.00 53.19 82 ILE A CA 1
ATOM 621 C C . ILE A 1 82 ? -16.032 16.234 -2.511 1.00 53.19 82 ILE A C 1
ATOM 623 O O . ILE A 1 82 ? -16.377 16.552 -1.373 1.00 53.19 82 ILE A O 1
ATOM 627 N N . SER A 1 83 ? -16.322 17.001 -3.570 1.00 48.81 83 SER A N 1
ATOM 628 C CA . SER A 1 83 ? -17.176 18.184 -3.465 1.00 48.81 83 SER A CA 1
ATOM 629 C C . SER A 1 83 ? -18.545 17.798 -2.884 1.00 48.81 83 SER A C 1
ATOM 631 O O . SER A 1 83 ? -19.236 16.949 -3.460 1.00 48.81 83 SER A O 1
ATOM 633 N N . PRO A 1 84 ? -18.972 18.405 -1.759 1.00 46.97 84 PRO A N 1
ATOM 634 C CA . PRO A 1 84 ? -20.331 18.229 -1.285 1.00 46.97 84 PRO A CA 1
ATOM 635 C C . PRO A 1 84 ? -21.258 18.695 -2.403 1.00 46.97 84 PRO A C 1
ATOM 637 O O . PRO A 1 84 ? -20.991 19.712 -3.043 1.00 46.97 84 PRO A O 1
ATOM 640 N N . ARG A 1 85 ? -22.312 17.920 -2.673 1.00 48.94 85 ARG A N 1
ATOM 641 C CA . ARG A 1 85 ? -23.354 18.238 -3.655 1.00 48.94 85 ARG A CA 1
ATOM 642 C C . ARG A 1 85 ? -24.035 19.552 -3.260 1.00 48.94 85 ARG A C 1
ATOM 644 O O . ARG A 1 85 ? -25.077 19.552 -2.618 1.00 48.94 85 ARG A O 1
ATOM 651 N N . GLY A 1 86 ? -23.418 20.665 -3.619 1.00 50.84 86 GLY A N 1
ATOM 652 C CA . GLY A 1 86 ? -23.916 22.011 -3.440 1.00 50.84 86 GLY A CA 1
ATOM 653 C C . GLY A 1 86 ? -24.208 22.599 -4.807 1.00 50.84 86 GLY A C 1
ATOM 654 O O . GLY A 1 86 ? -23.295 22.988 -5.524 1.00 50.84 86 GLY A O 1
ATOM 655 N N . SER A 1 87 ? -25.499 22.671 -5.119 1.00 46.84 87 SER A N 1
ATOM 656 C CA . SER A 1 87 ? -26.143 23.470 -6.169 1.00 46.84 87 SER A CA 1
ATOM 657 C C . SER A 1 87 ? -26.038 23.025 -7.644 1.00 46.84 87 SER A C 1
ATOM 659 O O . SER A 1 87 ? -25.006 23.093 -8.298 1.00 46.84 87 SER A O 1
ATOM 661 N N . SER A 1 88 ? -27.225 22.667 -8.153 1.00 48.94 88 SER A N 1
ATOM 662 C CA . SER A 1 88 ? -27.713 22.761 -9.536 1.00 48.94 88 SER A CA 1
ATOM 663 C C . SER A 1 88 ? -27.058 21.878 -10.605 1.00 48.94 88 SER A C 1
ATOM 665 O O . SER A 1 88 ? -26.219 22.303 -11.394 1.00 48.94 88 SER A O 1
ATOM 667 N N . SER A 1 89 ? -27.531 20.631 -10.710 1.00 51.19 89 SER A N 1
ATOM 668 C CA . SER A 1 89 ? -27.450 19.914 -11.989 1.00 51.19 89 SER A CA 1
ATOM 669 C C . SER A 1 89 ? -28.365 20.609 -13.008 1.00 51.19 89 SER A C 1
ATOM 671 O O . SER A 1 89 ? -29.527 20.852 -12.675 1.00 51.19 89 SER A O 1
ATOM 673 N N . PRO A 1 90 ? -27.913 20.896 -14.243 1.00 53.72 90 PRO A N 1
ATOM 674 C CA . PRO A 1 90 ? -28.788 21.442 -15.269 1.00 53.72 90 PRO A CA 1
ATOM 675 C C . PRO A 1 90 ? -29.854 20.395 -15.606 1.00 53.72 90 PRO A C 1
ATOM 677 O O . PRO A 1 90 ? -29.546 19.269 -16.009 1.00 53.72 90 PRO A O 1
ATOM 680 N N . VAL A 1 91 ? -31.120 20.751 -15.394 1.00 55.06 91 VAL A N 1
ATOM 681 C CA . VAL A 1 91 ? -32.268 19.903 -15.718 1.00 55.06 91 VAL A CA 1
ATOM 682 C C . VAL A 1 91 ? -32.257 19.661 -17.227 1.00 55.06 91 VAL A C 1
ATOM 684 O O . VAL A 1 91 ? -32.480 20.577 -18.014 1.00 55.06 91 VAL A O 1
ATOM 687 N N . LYS A 1 92 ? -31.978 18.423 -17.651 1.00 61.88 92 LYS A N 1
ATOM 688 C CA . LYS A 1 92 ? -32.136 18.021 -19.056 1.00 61.88 92 LYS A CA 1
ATOM 689 C C . LYS A 1 92 ? -33.595 18.266 -19.473 1.00 61.88 92 LYS A C 1
ATOM 691 O O . LYS A 1 92 ? -34.489 17.763 -18.785 1.00 61.88 92 LYS A O 1
ATOM 696 N N . PRO A 1 93 ? -33.874 18.970 -20.585 1.00 59.06 93 PRO A N 1
ATOM 697 C CA . PRO A 1 93 ? -35.243 19.142 -21.048 1.00 59.06 93 PRO A CA 1
ATOM 698 C C . PRO A 1 93 ? -35.829 17.776 -21.423 1.00 59.06 93 PRO A C 1
ATOM 700 O O . PRO A 1 93 ? -35.245 17.015 -22.200 1.00 59.06 93 PRO A O 1
ATOM 703 N N . ARG A 1 94 ? -36.986 17.442 -20.841 1.00 59.38 94 ARG A N 1
ATOM 704 C CA . ARG A 1 94 ? -37.736 16.225 -21.176 1.00 59.38 94 ARG A CA 1
ATOM 705 C C . ARG A 1 94 ? -38.207 16.356 -22.622 1.00 59.38 94 ARG A C 1
ATOM 707 O O . ARG A 1 94 ? -39.051 17.192 -22.926 1.00 59.38 94 ARG A O 1
ATOM 714 N N . ARG A 1 95 ? -37.652 15.541 -23.519 1.00 62.34 95 ARG A N 1
ATOM 715 C CA . ARG A 1 95 ? -38.091 15.471 -24.918 1.00 62.34 95 ARG A CA 1
ATOM 716 C C . ARG A 1 95 ? -39.560 15.033 -24.936 1.00 62.34 95 ARG A C 1
ATOM 718 O O . ARG A 1 95 ? -39.887 13.974 -24.401 1.00 62.34 95 ARG A O 1
ATOM 725 N N . SER A 1 96 ? -40.441 15.851 -25.505 1.00 63.31 96 SER A N 1
ATOM 726 C CA . SER A 1 96 ? -41.859 15.523 -25.630 1.00 63.31 96 SER A CA 1
ATOM 727 C C . SER A 1 96 ? -42.041 14.329 -26.571 1.00 63.31 96 SER A C 1
ATOM 729 O O . SER A 1 96 ? -41.500 14.281 -27.678 1.00 63.31 96 SER A O 1
ATOM 731 N N . ARG A 1 97 ? -42.792 13.328 -26.105 1.00 60.09 97 ARG A N 1
ATOM 732 C CA . ARG A 1 97 ? -43.185 12.162 -26.899 1.00 60.09 97 ARG A CA 1
ATOM 733 C C . ARG A 1 97 ? -44.292 12.612 -27.852 1.00 60.09 97 ARG A C 1
ATOM 735 O O . ARG A 1 97 ? -45.368 12.979 -27.391 1.00 60.09 97 ARG A O 1
ATOM 742 N N . ARG A 1 98 ? -44.036 12.623 -29.164 1.00 59.72 98 ARG A N 1
ATOM 743 C CA . ARG A 1 98 ? -45.103 12.822 -30.157 1.00 59.72 98 ARG A CA 1
ATOM 744 C C . ARG A 1 98 ? -45.990 11.578 -30.158 1.00 59.72 98 ARG A C 1
ATOM 746 O O . ARG A 1 98 ? -45.497 10.481 -30.400 1.00 59.72 98 ARG A O 1
ATOM 753 N N . VAL A 1 99 ? -47.271 11.764 -29.861 1.00 67.81 99 VAL A N 1
ATOM 754 C CA . VAL A 1 99 ? -48.314 10.748 -30.035 1.00 67.81 99 VAL A CA 1
ATOM 755 C C . VAL A 1 99 ? -48.968 11.018 -31.396 1.00 67.81 99 VAL A C 1
ATOM 757 O O . VAL A 1 99 ? -49.327 12.172 -31.646 1.00 67.81 99 VAL A O 1
ATOM 760 N N . PRO A 1 100 ? -49.077 10.033 -32.304 1.00 60.56 100 PRO A N 1
ATOM 761 C CA . PRO A 1 100 ? -49.802 10.221 -33.555 1.00 60.56 100 PRO A CA 1
ATOM 762 C C . PRO A 1 100 ? -51.291 10.426 -33.253 1.00 60.56 100 PRO A C 1
ATOM 764 O O . PRO A 1 100 ? -51.886 9.661 -32.494 1.00 60.56 100 PRO A O 1
ATOM 767 N N . LYS A 1 101 ? -51.875 11.493 -33.809 1.00 57.38 101 LYS A N 1
ATOM 768 C CA . LYS A 1 101 ? -53.318 11.743 -33.746 1.00 57.38 101 LYS A CA 1
ATOM 769 C C . LYS A 1 101 ? -54.015 10.681 -34.594 1.00 57.38 101 LYS A C 1
ATOM 771 O O . LYS A 1 101 ? -53.638 10.499 -35.746 1.00 57.38 101 LYS A O 1
ATOM 776 N N . GLN A 1 102 ? -54.995 9.987 -34.025 1.00 52.50 102 GLN A N 1
ATOM 777 C CA . GLN A 1 102 ? -55.943 9.223 -34.826 1.00 52.50 102 GLN A CA 1
ATOM 778 C C . GLN A 1 102 ? -56.947 10.216 -35.417 1.00 52.50 102 GLN A C 1
ATOM 780 O O . GLN A 1 102 ? -57.581 10.965 -34.674 1.00 52.50 102 GLN A O 1
ATOM 785 N N . GLU A 1 103 ? -56.995 10.281 -36.746 1.00 51.03 103 GLU A N 1
ATOM 786 C CA . GLU A 1 103 ? -58.063 10.937 -37.503 1.00 51.03 103 GLU A CA 1
ATOM 787 C C . GLU A 1 103 ? -59.374 10.179 -37.270 1.00 51.03 103 GLU A C 1
ATOM 789 O O . GLU A 1 103 ? -59.390 8.947 -37.233 1.00 51.03 103 GLU A O 1
ATOM 794 N N . THR A 1 104 ? -60.459 10.922 -37.074 1.00 56.22 104 THR A N 1
ATOM 795 C CA . THR A 1 104 ? -61.842 10.445 -37.190 1.00 56.22 104 THR A CA 1
ATOM 796 C C . THR A 1 104 ? -62.534 11.340 -38.197 1.00 56.22 104 THR A C 1
ATOM 798 O O . THR A 1 104 ? -62.270 12.565 -38.130 1.00 56.22 104 THR A O 1
#

pLDDT: mean 74.44, std 16.42, range [46.72, 92.25]

Secondary structure (DSSP, 8-state):
--HHHHHHHHHHHHHHHHHHHH-TT--HHHHHHHHHHHHHHHH---HHHHHHHHHHHHHHHHHTT----SS----HHHHHHHS---S----------PPPPPP-